Protein AF-A0A1Y0C648-F1 (afdb_monomer_lite)

Sequence (62 aa):
MRVFGRDLQEGDVVVLSGVNCRIQSILGGDSYRDLFTDKGYHLVKPGFTYTVLERGGVATKV

Secondary structure (DSSP, 8-state):
---TTSS--TT-EEEETTEEEE-------SSHHHHHHTS-HHHHSTT----EEPTTS-EE--

pLDDT: mean 71.83, std 14.45, range [35.12, 91.88]

Foldseek 3Di:
DDDPPPPDDQQDWDQDPNDTDGRNDDDDDPDPCCCVPVVVVVVVDPPDADWDADPPGDTDGD

Organism: NCBI:txid482462

Structure (mmCIF, N/CA/C/O backbone):
data_AF-A0A1Y0C648-F1
#
_entry.id   AF-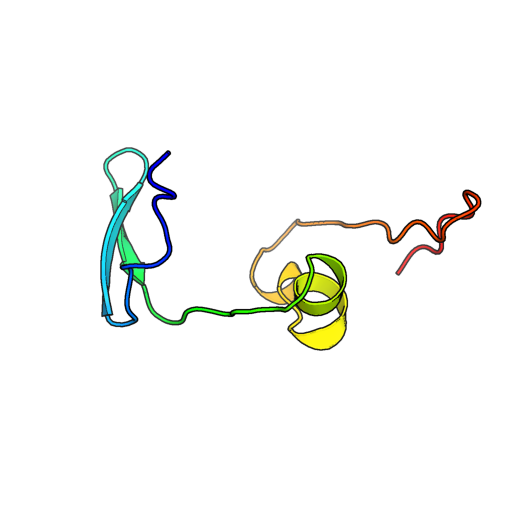A0A1Y0C648-F1
#
loop_
_atom_site.group_PDB
_atom_site.id
_atom_site.type_symbol
_atom_site.label_atom_id
_atom_site.label_alt_id
_atom_site.label_comp_id
_atom_site.label_asym_id
_atom_site.label_entity_id
_atom_site.label_seq_id
_atom_site.pdbx_PDB_ins_code
_atom_site.Cartn_x
_atom_site.Cartn_y
_atom_site.Cartn_z
_atom_site.occupancy
_atom_site.B_iso_or_equiv
_atom_site.auth_seq_id
_atom_site.auth_comp_id
_atom_site.auth_asym_id
_atom_site.auth_atom_id
_atom_site.pdbx_PDB_model_num
ATOM 1 N N . MET A 1 1 ? 7.793 -18.410 9.540 1.00 35.12 1 MET A N 1
ATOM 2 C CA . MET A 1 1 ? 7.929 -16.942 9.666 1.00 35.12 1 MET A CA 1
ATOM 3 C C . MET A 1 1 ? 6.569 -16.325 9.353 1.00 35.12 1 MET A C 1
ATOM 5 O O . MET A 1 1 ? 6.113 -16.467 8.227 1.00 35.12 1 MET A O 1
ATOM 9 N N . ARG A 1 2 ? 5.858 -15.779 10.351 1.00 35.81 2 ARG A N 1
ATOM 10 C CA . ARG A 1 2 ? 4.543 -15.138 10.153 1.00 35.81 2 ARG A CA 1
ATOM 11 C C . ARG A 1 2 ? 4.773 -13.721 9.629 1.00 35.81 2 ARG A C 1
ATOM 13 O O . ARG A 1 2 ? 5.427 -12.929 10.298 1.00 35.81 2 ARG A O 1
ATOM 20 N N . VAL A 1 3 ? 4.284 -13.430 8.430 1.00 45.41 3 VAL A N 1
ATOM 21 C CA . VAL A 1 3 ? 4.325 -12.084 7.851 1.00 45.41 3 VAL A CA 1
ATOM 22 C C . VAL A 1 3 ? 3.080 -11.351 8.345 1.00 45.41 3 VAL A C 1
ATOM 24 O O . VAL A 1 3 ? 1.977 -11.628 7.881 1.00 45.41 3 VAL A O 1
ATOM 27 N N . PHE A 1 4 ? 3.254 -10.466 9.327 1.00 51.31 4 PHE A N 1
ATOM 28 C CA . PHE A 1 4 ? 2.199 -9.595 9.845 1.00 51.31 4 PHE A CA 1
ATOM 29 C C . PHE A 1 4 ? 1.769 -8.636 8.727 1.00 51.31 4 PHE A C 1
ATOM 31 O O . PHE A 1 4 ? 2.496 -7.702 8.402 1.00 51.31 4 PHE A O 1
ATOM 38 N N . GLY A 1 5 ? 0.642 -8.918 8.074 1.00 59.06 5 GLY A N 1
ATOM 39 C CA . GLY A 1 5 ? 0.117 -8.071 7.000 1.00 59.06 5 GLY A CA 1
ATOM 40 C C . GLY A 1 5 ? -0.843 -8.758 6.031 1.00 59.06 5 GLY A C 1
ATOM 41 O O . GLY A 1 5 ? -1.659 -8.073 5.433 1.00 59.06 5 GLY A O 1
ATOM 42 N N . ARG A 1 6 ? -0.792 -10.092 5.888 1.00 64.00 6 ARG A N 1
ATOM 43 C CA . ARG A 1 6 ? -1.696 -10.813 4.964 1.00 64.00 6 ARG A CA 1
ATOM 44 C C . ARG A 1 6 ? -3.118 -11.007 5.491 1.00 64.00 6 ARG A C 1
ATOM 46 O O . ARG A 1 6 ? -4.021 -11.178 4.686 1.00 64.00 6 ARG A O 1
ATOM 53 N N . ASP A 1 7 ? -3.298 -10.963 6.807 1.00 80.56 7 ASP A N 1
ATOM 54 C CA . ASP A 1 7 ? -4.599 -11.192 7.449 1.00 80.56 7 ASP A CA 1
ATOM 55 C C . ASP A 1 7 ? -5.349 -9.884 7.758 1.00 80.56 7 ASP A C 1
ATOM 57 O O . ASP A 1 7 ? -6.461 -9.929 8.272 1.00 80.56 7 ASP A O 1
ATOM 61 N N . LEU A 1 8 ? -4.739 -8.726 7.473 1.00 84.75 8 LEU A N 1
ATOM 62 C CA . LEU A 1 8 ? -5.357 -7.417 7.686 1.00 84.75 8 LEU A CA 1
ATOM 63 C C . LEU A 1 8 ? -6.380 -7.129 6.591 1.00 84.75 8 LEU A C 1
ATOM 65 O O . LEU A 1 8 ? -6.119 -7.375 5.412 1.00 84.75 8 LEU A O 1
ATOM 69 N N . GLN A 1 9 ? -7.511 -6.557 6.985 1.00 88.31 9 GLN A N 1
ATOM 70 C CA . GLN A 1 9 ? -8.598 -6.197 6.084 1.00 88.31 9 GLN A CA 1
ATOM 71 C C . GLN A 1 9 ? -8.953 -4.715 6.198 1.00 88.31 9 GLN A C 1
ATOM 73 O O . GLN A 1 9 ? -8.656 -4.031 7.181 1.00 88.31 9 GLN A O 1
ATOM 78 N N . GLU A 1 10 ? -9.595 -4.194 5.156 1.00 89.31 10 GLU A N 1
ATOM 79 C CA . GLU A 1 10 ? -10.159 -2.850 5.198 1.00 89.31 10 GLU A CA 1
ATOM 80 C C . GLU A 1 10 ? -11.234 -2.776 6.289 1.00 89.31 10 GLU A C 1
ATOM 82 O O . GLU A 1 10 ? -12.076 -3.660 6.429 1.00 89.31 10 GLU A O 1
ATOM 87 N N . GLY A 1 11 ? -11.195 -1.711 7.085 1.00 90.25 11 GLY A N 1
ATOM 88 C CA . GLY A 1 11 ? -12.061 -1.534 8.243 1.00 90.25 11 GLY A CA 1
ATOM 89 C C . GLY A 1 11 ? -11.453 -1.989 9.569 1.00 90.25 11 GLY A C 1
ATOM 90 O O . GLY A 1 11 ? -11.927 -1.497 10.599 1.00 90.25 11 GLY A O 1
ATOM 91 N N . ASP A 1 12 ? -10.397 -2.813 9.557 1.00 91.25 12 ASP A N 1
ATOM 92 C CA . ASP A 1 12 ? -9.678 -3.213 10.769 1.00 91.25 12 ASP A CA 1
ATOM 93 C C . ASP A 1 12 ? -9.041 -2.010 11.476 1.00 91.25 12 ASP A C 1
ATOM 95 O O . ASP A 1 12 ? -8.694 -0.990 10.867 1.00 91.25 12 ASP A O 1
ATOM 99 N N . VAL A 1 13 ? -8.860 -2.142 12.791 1.00 91.44 13 VAL A N 1
ATOM 100 C CA . VAL A 1 13 ? -8.155 -1.161 13.620 1.00 91.44 13 VAL A CA 1
ATOM 101 C C . VAL A 1 13 ? -6.801 -1.728 14.024 1.00 91.44 13 VAL A C 1
ATOM 103 O O . VAL A 1 13 ? -6.716 -2.780 14.653 1.00 91.44 13 VAL A O 1
ATOM 106 N N . VAL A 1 14 ? -5.740 -0.999 13.690 1.00 88.81 14 VAL A N 1
ATOM 107 C CA . VAL A 1 14 ? -4.360 -1.311 14.070 1.00 88.81 14 VAL A CA 1
ATOM 108 C C . VAL A 1 14 ? -3.834 -0.256 15.034 1.00 88.81 14 VAL A C 1
ATOM 110 O O . VAL A 1 14 ? -4.159 0.924 14.916 1.00 88.81 14 VAL A O 1
ATOM 113 N N . VAL A 1 15 ? -3.009 -0.670 15.995 1.00 88.38 15 VAL A N 1
ATOM 114 C CA . VAL A 1 15 ? -2.391 0.248 16.960 1.00 88.38 15 VAL A CA 1
ATOM 115 C C . VAL A 1 15 ? -0.955 0.522 16.535 1.00 88.38 15 VAL A C 1
ATOM 117 O O . VAL A 1 15 ? -0.100 -0.359 16.613 1.00 88.38 15 VAL A O 1
ATOM 120 N N . LEU A 1 16 ? -0.684 1.747 16.088 1.00 83.25 16 LEU A N 1
ATOM 121 C CA . LEU A 1 16 ? 0.643 2.196 15.669 1.00 83.25 16 LEU A CA 1
ATOM 122 C C . LEU A 1 16 ? 1.154 3.225 16.674 1.00 83.25 16 LEU A C 1
ATOM 124 O O . LEU A 1 16 ? 0.563 4.290 16.831 1.00 83.25 16 LEU A O 1
ATOM 128 N N . SER A 1 17 ? 2.237 2.903 17.385 1.00 87.88 17 SER A N 1
ATOM 129 C CA . SER A 1 17 ? 2.832 3.788 18.403 1.00 87.88 17 SER A CA 1
ATOM 130 C C . SER A 1 17 ? 1.826 4.297 19.453 1.00 87.88 17 SER A C 1
ATOM 132 O O . SER A 1 17 ? 1.888 5.447 19.877 1.00 87.88 17 SER A O 1
ATOM 134 N N . GLY A 1 18 ? 0.872 3.449 19.855 1.00 88.50 18 GLY A N 1
ATOM 135 C CA . GLY A 1 18 ? -0.178 3.795 20.824 1.00 88.50 18 GLY A CA 1
ATOM 136 C C . GLY A 1 18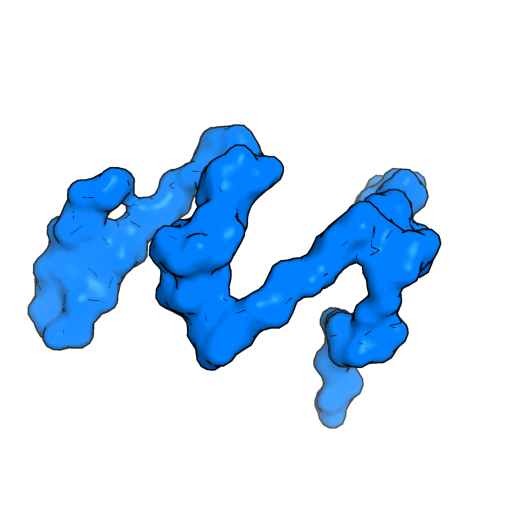 ? -1.377 4.552 20.241 1.00 88.50 18 GLY A C 1
ATOM 137 O O . GLY A 1 18 ? -2.305 4.868 20.981 1.00 88.50 18 GLY A O 1
ATOM 138 N N . VAL A 1 19 ? -1.394 4.817 18.933 1.00 88.06 19 VAL A N 1
ATOM 139 C CA . VAL A 1 19 ? -2.513 5.463 18.240 1.00 88.06 19 VAL A CA 1
ATOM 140 C C . VAL A 1 19 ? -3.357 4.411 17.529 1.00 88.06 19 VAL A C 1
ATOM 142 O O . VAL A 1 19 ? -2.835 3.593 16.773 1.00 88.06 19 VAL A O 1
ATOM 145 N N . ASN A 1 20 ? -4.672 4.454 17.747 1.00 91.06 20 ASN A N 1
ATOM 146 C CA . ASN A 1 20 ? -5.626 3.617 17.025 1.00 91.06 20 ASN A CA 1
ATOM 147 C C . ASN A 1 20 ? -5.830 4.175 15.612 1.00 91.06 20 ASN A C 1
ATOM 149 O O . ASN A 1 20 ? -6.388 5.259 15.437 1.00 91.06 20 ASN A O 1
ATOM 153 N N . CYS A 1 21 ? -5.402 3.422 14.606 1.00 86.69 21 CYS A N 1
ATOM 154 C CA . CYS A 1 21 ? -5.549 3.758 13.198 1.00 86.69 21 CYS A CA 1
ATOM 155 C C . CYS A 1 21 ? -6.526 2.784 12.545 1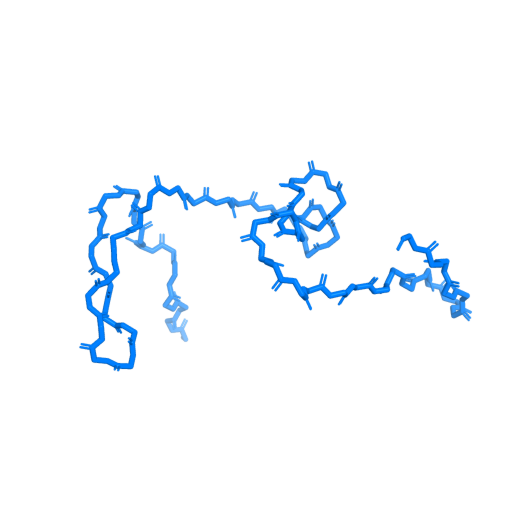.00 86.69 21 CYS A C 1
ATOM 157 O O . CYS A 1 21 ? -6.362 1.570 12.645 1.00 86.69 21 CYS A O 1
ATOM 159 N N . ARG A 1 22 ? -7.534 3.307 11.845 1.00 91.88 22 ARG A N 1
ATOM 160 C CA . ARG A 1 22 ? -8.448 2.483 11.052 1.00 91.88 22 ARG A CA 1
ATOM 161 C C . ARG A 1 22 ? -7.913 2.340 9.633 1.00 91.88 22 ARG A C 1
ATOM 163 O O . ARG A 1 22 ? -7.612 3.347 8.992 1.00 91.88 22 ARG A O 1
ATOM 170 N N . ILE A 1 23 ? -7.824 1.109 9.143 1.00 88.31 23 ILE A N 1
ATOM 171 C CA . ILE A 1 23 ? -7.437 0.826 7.762 1.00 88.31 23 ILE A CA 1
ATOM 172 C C . ILE A 1 23 ? -8.595 1.247 6.856 1.00 88.31 23 ILE A C 1
ATOM 174 O O . ILE A 1 23 ? -9.670 0.657 6.909 1.00 88.31 23 ILE A O 1
ATOM 178 N N . GLN A 1 24 ? -8.396 2.291 6.050 1.00 85.69 24 GLN A N 1
ATOM 179 C CA . GLN A 1 24 ? -9.407 2.734 5.084 1.00 85.69 24 GLN A CA 1
ATOM 180 C C . GLN A 1 24 ? -9.324 1.979 3.762 1.00 85.69 24 GLN A C 1
ATOM 182 O O . GLN A 1 24 ? -10.357 1.661 3.189 1.00 85.69 24 GLN A O 1
ATOM 187 N N . SER A 1 25 ? -8.108 1.708 3.286 1.00 83.38 25 SER A N 1
ATOM 188 C CA . SER A 1 25 ? -7.889 0.929 2.075 1.00 83.38 25 SER A CA 1
ATOM 189 C C . SER A 1 25 ? -6.555 0.190 2.123 1.00 83.38 25 SER A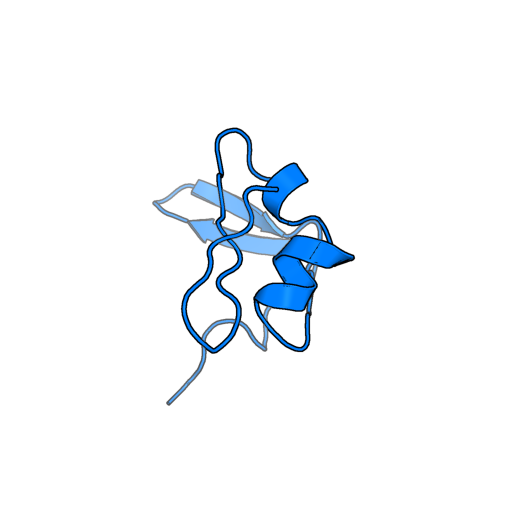 C 1
ATOM 191 O O . SER A 1 25 ? -5.600 0.672 2.742 1.00 83.38 25 SER A O 1
ATOM 193 N N . ILE A 1 26 ? -6.491 -0.974 1.473 1.0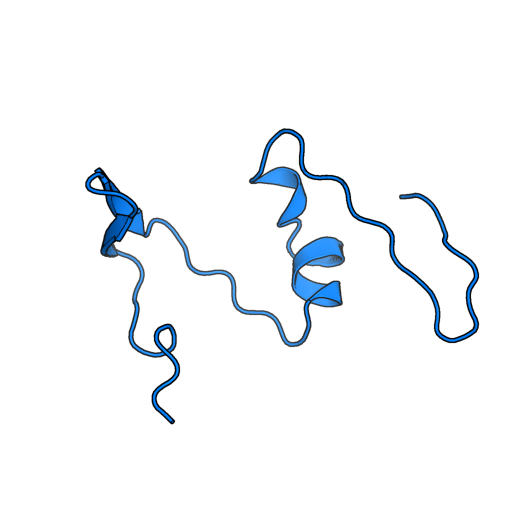0 82.06 26 ILE A N 1
ATOM 194 C CA . ILE A 1 26 ? -5.267 -1.759 1.297 1.00 82.06 26 ILE A CA 1
ATOM 195 C C . ILE A 1 26 ? -4.911 -1.804 -0.190 1.00 82.06 26 ILE A C 1
ATOM 197 O O . ILE A 1 26 ? -5.608 -2.398 -1.009 1.00 82.06 26 ILE A O 1
ATOM 201 N N . LEU A 1 27 ? -3.764 -1.222 -0.537 1.00 77.69 27 LEU A N 1
ATOM 202 C CA . LEU A 1 27 ? -3.204 -1.284 -1.884 1.00 77.69 27 LEU A CA 1
ATOM 203 C C . LEU A 1 27 ? -2.219 -2.455 -1.973 1.00 77.69 27 LEU A C 1
ATOM 205 O O . LEU A 1 27 ? -1.114 -2.393 -1.437 1.00 77.69 27 LEU A O 1
ATOM 209 N N . GLY A 1 28 ? -2.617 -3.526 -2.656 1.00 75.38 28 GLY A N 1
ATOM 210 C CA . GLY A 1 28 ? -1.701 -4.592 -3.071 1.00 75.38 28 GLY A CA 1
ATOM 211 C C . GLY A 1 28 ? -0.990 -4.224 -4.372 1.00 75.38 28 GLY A C 1
ATOM 212 O O . GLY A 1 28 ? -1.577 -3.544 -5.209 1.00 75.38 28 GLY A O 1
ATOM 213 N N . GLY A 1 29 ? 0.241 -4.682 -4.567 1.00 75.81 29 GLY A N 1
ATOM 214 C CA . GLY A 1 29 ? 0.971 -4.531 -5.824 1.00 75.81 29 GLY A CA 1
ATOM 215 C C . GLY A 1 29 ? 1.997 -5.642 -5.983 1.00 75.81 29 GLY A C 1
ATOM 216 O O . GLY A 1 29 ? 2.462 -6.202 -4.986 1.00 75.81 29 GLY A O 1
ATOM 217 N N . ASP A 1 30 ? 2.344 -5.963 -7.225 1.00 80.62 30 ASP A N 1
ATOM 218 C CA . ASP A 1 30 ? 3.249 -7.084 -7.527 1.00 80.62 30 ASP A CA 1
ATOM 219 C C . ASP A 1 30 ? 4.714 -6.746 -7.209 1.00 80.62 30 ASP A C 1
ATOM 221 O O . ASP A 1 30 ? 5.564 -7.621 -7.039 1.00 80.62 30 ASP A O 1
ATOM 225 N N . SER A 1 31 ? 5.026 -5.453 -7.105 1.00 77.94 31 SER A N 1
ATOM 226 C CA . SER A 1 31 ? 6.340 -4.956 -6.714 1.00 77.94 31 SER A CA 1
ATOM 227 C C . SER A 1 31 ? 6.240 -3.573 -6.077 1.00 77.94 31 SER A C 1
ATOM 229 O O . SER A 1 31 ? 5.254 -2.857 -6.248 1.00 77.94 31 SER A O 1
ATOM 231 N N . TYR A 1 32 ? 7.308 -3.144 -5.397 1.00 75.50 32 TYR A N 1
ATOM 232 C CA . TYR A 1 32 ? 7.411 -1.756 -4.945 1.00 75.50 32 TYR A CA 1
ATOM 233 C C . TYR A 1 32 ? 7.296 -0.770 -6.112 1.00 75.50 32 TYR A C 1
ATOM 235 O O . TYR A 1 32 ? 6.658 0.261 -5.954 1.00 75.50 32 TYR A O 1
ATOM 243 N N . ARG A 1 33 ? 7.850 -1.091 -7.293 1.00 75.81 33 ARG A N 1
ATOM 244 C CA . ARG A 1 33 ? 7.746 -0.219 -8.471 1.00 75.81 33 ARG A CA 1
ATOM 245 C C . ARG A 1 33 ? 6.284 0.058 -8.821 1.00 75.81 33 ARG A C 1
ATOM 247 O O . ARG A 1 33 ? 5.926 1.222 -8.846 1.00 75.81 33 ARG A O 1
ATOM 254 N N . ASP A 1 34 ? 5.467 -0.983 -8.979 1.00 80.19 34 ASP A N 1
ATOM 255 C CA . ASP A 1 34 ? 4.021 -0.879 -9.257 1.00 80.19 34 ASP A CA 1
ATOM 256 C C . ASP A 1 34 ? 3.293 -0.015 -8.208 1.00 80.19 34 ASP A C 1
ATOM 258 O O . ASP A 1 34 ? 2.578 0.930 -8.543 1.00 80.19 34 ASP A O 1
ATOM 262 N N . LEU A 1 35 ? 3.570 -0.243 -6.918 1.00 77.88 35 LEU A N 1
ATOM 263 C CA . LEU A 1 35 ? 2.984 0.558 -5.836 1.00 77.88 35 LEU A CA 1
ATOM 264 C C . LEU A 1 35 ? 3.312 2.057 -5.949 1.00 77.88 35 LEU A C 1
ATOM 266 O O . LEU A 1 35 ? 2.461 2.903 -5.659 1.00 77.88 35 LEU A O 1
ATOM 270 N N . PHE A 1 36 ? 4.540 2.401 -6.346 1.00 74.62 36 PHE A N 1
ATOM 271 C CA . PHE A 1 36 ? 4.986 3.793 -6.429 1.00 74.62 36 PHE A CA 1
ATOM 272 C C . PHE A 1 36 ? 4.662 4.461 -7.766 1.00 74.62 36 PHE A C 1
ATOM 274 O O . PHE A 1 36 ? 4.312 5.639 -7.745 1.00 74.62 36 PHE A O 1
ATOM 281 N N . THR A 1 37 ? 4.778 3.758 -8.895 1.00 73.69 37 THR A N 1
ATOM 282 C CA . THR A 1 37 ? 4.563 4.327 -10.234 1.00 73.69 37 THR A CA 1
ATOM 283 C C . THR A 1 37 ? 3.098 4.301 -10.635 1.00 73.69 37 THR A C 1
ATOM 285 O O . THR A 1 37 ? 2.575 5.331 -11.050 1.00 73.69 37 THR A O 1
ATOM 288 N N . ASP A 1 38 ? 2.424 3.167 -10.450 1.00 72.31 38 ASP A N 1
ATOM 289 C CA . ASP A 1 38 ? 1.117 2.924 -11.066 1.00 72.31 38 ASP A CA 1
ATOM 290 C C . ASP A 1 38 ? -0.009 3.151 -10.054 1.00 72.31 38 ASP A C 1
ATOM 292 O O . ASP A 1 38 ? -1.048 3.721 -10.383 1.00 72.31 38 ASP A O 1
ATOM 296 N N . LYS A 1 39 ? 0.218 2.781 -8.786 1.00 72.25 39 LYS A N 1
ATOM 297 C CA . LYS A 1 39 ? -0.763 2.979 -7.700 1.00 72.25 39 LYS A CA 1
ATOM 298 C C . LYS A 1 39 ? -0.589 4.280 -6.928 1.00 72.25 39 LYS A C 1
ATOM 300 O O . LYS A 1 39 ? -1.371 4.563 -6.023 1.00 72.25 39 LYS A O 1
ATOM 305 N N . GLY A 1 40 ? 0.425 5.074 -7.275 1.00 72.25 40 GLY A N 1
ATOM 306 C CA . GLY A 1 40 ? 0.593 6.426 -6.754 1.00 72.25 40 GLY A CA 1
ATOM 307 C C . GLY A 1 40 ? 0.755 6.499 -5.236 1.00 72.25 40 GLY A C 1
ATOM 308 O O . GLY A 1 40 ? 0.351 7.492 -4.640 1.00 72.25 40 GLY A O 1
ATOM 309 N N . TYR A 1 41 ? 1.350 5.493 -4.580 1.00 72.06 41 TYR A N 1
ATOM 310 C CA . TYR A 1 41 ? 1.541 5.508 -3.119 1.00 72.06 41 TYR A CA 1
ATOM 311 C C . TYR A 1 41 ? 2.266 6.777 -2.625 1.00 72.06 41 TYR A C 1
ATOM 313 O O . TYR A 1 41 ? 1.989 7.286 -1.538 1.00 72.06 41 TYR A O 1
ATOM 321 N N . HIS A 1 42 ? 3.157 7.333 -3.450 1.00 66.12 42 HIS A N 1
ATOM 322 C CA . HIS A 1 42 ? 3.847 8.594 -3.179 1.00 66.12 42 HIS A CA 1
ATOM 323 C C . HIS A 1 42 ? 2.894 9.800 -3.037 1.00 66.12 42 HIS A C 1
ATOM 325 O O . HIS A 1 42 ? 3.220 10.746 -2.327 1.00 66.12 42 HIS A O 1
ATOM 331 N N . LEU A 1 43 ? 1.707 9.757 -3.649 1.00 64.50 43 LEU A N 1
ATOM 332 C CA . LEU A 1 43 ? 0.677 10.800 -3.554 1.00 64.50 43 LEU A CA 1
ATOM 333 C C . LEU A 1 43 ? -0.055 10.774 -2.208 1.00 64.50 43 LEU A C 1
ATOM 335 O O . LEU A 1 43 ? -0.604 11.783 -1.777 1.00 64.50 43 LEU A O 1
ATOM 339 N N . VAL A 1 44 ? -0.058 9.622 -1.535 1.00 64.88 44 VAL A N 1
ATOM 340 C CA . VAL A 1 44 ? -0.787 9.408 -0.277 1.00 64.88 44 VAL A CA 1
ATOM 341 C C . VAL A 1 44 ? 0.063 9.800 0.938 1.00 64.88 44 VAL A C 1
ATOM 343 O O . VAL A 1 44 ? -0.464 9.993 2.033 1.00 64.88 44 VAL A O 1
ATOM 346 N N . LYS A 1 45 ? 1.383 9.962 0.763 1.00 63.94 45 LYS A N 1
ATOM 347 C CA . LYS A 1 45 ? 2.315 10.335 1.834 1.00 63.94 45 LYS A CA 1
ATOM 348 C C . LYS A 1 45 ? 3.016 11.668 1.526 1.00 63.94 45 LYS A C 1
ATOM 350 O O . LYS A 1 45 ? 4.036 11.673 0.834 1.00 63.94 45 LYS A O 1
ATOM 355 N N . PRO A 1 46 ? 2.531 12.792 2.085 1.00 61.03 46 PRO A N 1
ATOM 356 C CA . PRO A 1 46 ? 3.170 14.093 1.914 1.00 61.03 46 PRO A CA 1
ATOM 357 C C . PRO A 1 46 ? 4.642 14.052 2.346 1.00 61.03 46 PRO A C 1
ATOM 359 O O . PRO A 1 46 ? 4.968 13.533 3.415 1.00 61.03 46 PRO A O 1
ATOM 362 N N . GLY A 1 47 ? 5.533 14.593 1.511 1.00 66.62 47 GLY A N 1
ATOM 363 C CA . GLY A 1 47 ? 6.975 14.657 1.783 1.00 66.62 47 GLY A CA 1
ATOM 364 C C . GLY A 1 47 ? 7.765 13.384 1.458 1.00 66.62 47 GLY A C 1
ATOM 365 O O . GLY A 1 47 ? 8.958 13.328 1.748 1.00 66.62 47 GLY A O 1
ATOM 366 N N . PHE A 1 48 ? 7.139 12.364 0.864 1.00 67.81 48 PHE A N 1
ATOM 367 C CA . PHE A 1 48 ? 7.844 11.159 0.435 1.00 67.81 48 PHE A CA 1
ATOM 368 C C . PHE A 1 48 ? 8.416 11.321 -0.981 1.00 67.81 48 PHE A C 1
ATOM 370 O O . PHE A 1 48 ? 7.670 11.503 -1.938 1.00 67.81 48 PHE A O 1
ATOM 377 N N . THR A 1 49 ? 9.738 11.223 -1.124 1.00 67.12 49 THR A N 1
ATOM 378 C CA . THR A 1 49 ? 10.439 11.217 -2.417 1.00 67.12 49 THR A CA 1
ATOM 379 C C . THR A 1 49 ? 10.995 9.827 -2.713 1.00 67.12 49 THR A C 1
ATOM 381 O O . THR A 1 49 ? 11.474 9.134 -1.815 1.00 67.12 49 THR A O 1
ATOM 384 N N . TYR A 1 50 ? 10.936 9.403 -3.976 1.00 67.12 50 TYR A N 1
ATOM 385 C CA . TYR A 1 50 ? 11.521 8.141 -4.427 1.00 67.12 50 TYR A CA 1
ATOM 386 C C . TYR A 1 50 ? 12.303 8.347 -5.722 1.00 67.12 50 TYR A C 1
ATOM 388 O O . TYR A 1 50 ? 11.987 9.223 -6.521 1.00 67.12 50 TYR A O 1
ATOM 396 N N . THR A 1 51 ? 13.323 7.517 -5.926 1.00 66.94 51 THR A N 1
ATOM 397 C CA . THR A 1 51 ? 14.120 7.501 -7.154 1.00 66.94 51 THR A CA 1
ATOM 398 C C . THR A 1 51 ? 14.030 6.109 -7.749 1.00 66.94 51 THR A C 1
ATOM 400 O O . THR A 1 51 ? 14.393 5.130 -7.093 1.00 66.94 51 THR A O 1
ATOM 403 N N . VAL A 1 52 ? 13.552 6.006 -8.987 1.00 65.44 52 VAL A N 1
ATOM 404 C CA . VAL A 1 52 ? 13.574 4.738 -9.719 1.00 65.44 52 VAL A CA 1
ATOM 405 C C . VAL A 1 52 ? 14.971 4.565 -10.308 1.00 65.44 52 VAL A C 1
ATOM 407 O O . VAL A 1 52 ? 15.439 5.399 -11.081 1.00 65.44 52 VAL A O 1
ATOM 410 N N . LEU A 1 53 ? 15.658 3.497 -9.906 1.00 64.88 53 LEU A N 1
ATOM 411 C CA . LEU A 1 53 ? 16.940 3.108 -10.486 1.00 64.88 53 LEU A CA 1
ATOM 412 C C . LEU A 1 53 ? 16.682 2.047 -11.550 1.00 64.88 53 LEU A C 1
ATOM 414 O O . LEU A 1 53 ? 16.161 0.973 -11.239 1.00 64.88 53 LEU A O 1
ATOM 418 N N . GLU A 1 54 ? 17.061 2.318 -12.796 1.00 61.84 54 GLU A N 1
ATOM 419 C CA . GLU A 1 54 ? 17.087 1.262 -13.803 1.00 61.84 54 GLU A CA 1
ATOM 420 C C . GLU A 1 54 ? 18.247 0.298 -13.535 1.00 61.84 54 GLU A C 1
ATOM 422 O O . GLU A 1 54 ? 19.299 0.667 -12.997 1.00 61.84 54 GLU A O 1
ATOM 427 N N . ARG A 1 55 ? 18.050 -0.976 -13.887 1.00 54.50 55 ARG A N 1
ATOM 428 C CA . ARG A 1 55 ? 19.056 -2.027 -13.713 1.00 54.50 55 ARG A CA 1
ATOM 429 C C . ARG A 1 55 ? 20.266 -1.676 -14.592 1.00 54.50 55 ARG A C 1
ATOM 431 O O . ARG A 1 55 ? 20.192 -1.808 -15.805 1.00 54.50 55 ARG A O 1
ATOM 438 N N . GLY A 1 56 ? 21.348 -1.195 -13.979 1.00 68.12 56 GLY A N 1
ATOM 439 C CA . GLY A 1 56 ? 22.482 -0.588 -14.694 1.00 68.12 56 GLY A CA 1
ATOM 440 C C . GLY A 1 56 ? 22.857 0.818 -14.214 1.00 68.12 56 GLY A C 1
ATOM 441 O O . GLY A 1 56 ? 23.901 1.322 -14.608 1.00 68.12 56 GLY A O 1
ATOM 442 N N . GLY A 1 57 ? 22.076 1.417 -13.307 1.00 51.88 57 GLY A N 1
ATOM 443 C CA . GLY A 1 57 ? 22.524 2.551 -12.497 1.00 51.88 57 GLY A CA 1
ATOM 444 C C . GLY A 1 57 ? 22.454 3.913 -13.181 1.00 51.88 57 GLY A C 1
ATOM 445 O O . GLY A 1 57 ? 23.368 4.714 -13.018 1.00 51.88 57 GLY A O 1
ATOM 446 N N . VAL A 1 58 ? 21.363 4.215 -13.887 1.00 56.41 58 VAL A N 1
ATOM 447 C CA . VAL A 1 58 ? 21.011 5.609 -14.188 1.00 56.41 58 VAL A CA 1
ATOM 448 C C . VAL A 1 58 ? 19.698 5.920 -13.482 1.00 56.41 58 VAL A C 1
ATOM 450 O O . VAL A 1 58 ? 18.668 5.303 -13.739 1.00 56.41 58 VAL A O 1
ATOM 453 N N . ALA A 1 59 ? 19.769 6.831 -12.515 1.00 50.97 59 ALA A N 1
ATOM 454 C CA . ALA A 1 59 ? 18.609 7.352 -11.813 1.00 50.97 59 ALA A CA 1
ATOM 455 C C . ALA A 1 59 ? 17.884 8.346 -12.725 1.00 50.97 59 ALA A C 1
ATOM 457 O O . ALA A 1 59 ? 18.437 9.399 -13.044 1.00 50.97 59 ALA A O 1
ATOM 458 N N . THR A 1 60 ? 16.650 8.047 -13.118 1.00 49.56 60 THR A N 1
ATOM 459 C CA . THR A 1 60 ? 15.777 9.046 -13.743 1.00 49.56 60 THR A CA 1
ATOM 460 C C . THR A 1 60 ? 14.946 9.671 -12.633 1.00 49.56 60 THR A C 1
ATOM 462 O O . THR A 1 60 ? 14.203 8.984 -11.932 1.00 49.56 60 THR A O 1
ATOM 465 N N . LYS A 1 61 ? 15.135 10.972 -12.409 1.00 44.78 61 LYS A N 1
ATOM 466 C CA . LYS A 1 61 ? 14.348 11.720 -11.430 1.00 44.78 61 LYS A CA 1
ATOM 467 C C . LYS A 1 61 ? 12.929 11.864 -11.985 1.00 44.78 61 LYS A C 1
ATOM 469 O O . LYS A 1 61 ? 12.775 12.418 -13.072 1.00 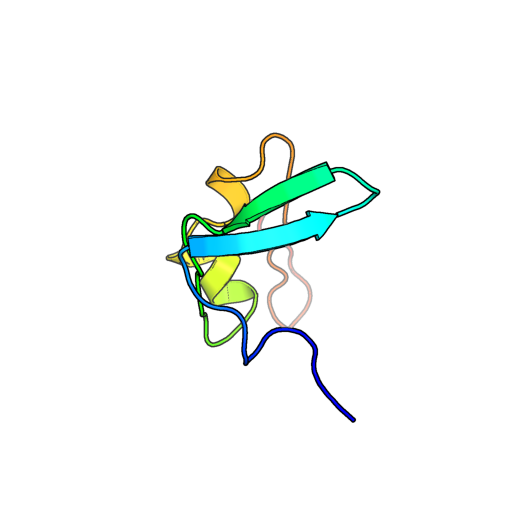44.78 61 LYS A O 1
ATOM 474 N N . VAL A 1 62 ? 11.948 11.336 -11.258 1.00 54.66 62 VAL A N 1
ATOM 475 C CA . VAL A 1 62 ? 10.517 11.580 -11.496 1.00 54.66 62 VAL A CA 1
ATOM 476 C C . VAL A 1 62 ? 10.065 12.672 -10.539 1.00 54.66 62 VAL A C 1
ATOM 478 O O . VAL A 1 62 ? 10.514 12.629 -9.369 1.00 54.66 62 VAL A O 1
#

Radius of gyration: 14.99 Å; chains: 1; bounding box: 35×32×36 Å